Protein AF-A0A2H5WAN2-F1 (afdb_monomer)

Structure (mmCIF, N/CA/C/O backbone):
data_AF-A0A2H5WAN2-F1
#
_entry.id   AF-A0A2H5WAN2-F1
#
loop_
_atom_site.group_PDB
_atom_site.id
_atom_site.type_symbol
_atom_site.label_atom_id
_atom_site.label_alt_id
_atom_site.label_comp_id
_atom_site.label_asym_id
_atom_site.label_entity_id
_atom_site.label_seq_id
_atom_site.pdbx_PDB_ins_code
_atom_site.Cartn_x
_atom_site.Cartn_y
_atom_site.Cartn_z
_atom_site.occupancy
_atom_site.B_iso_or_equiv
_atom_site.auth_seq_id
_atom_site.auth_comp_id
_atom_site.auth_asym_id
_atom_site.auth_atom_id
_atom_site.pdbx_PDB_model_num
ATOM 1 N N . MET A 1 1 ? 15.490 15.202 6.048 1.00 40.38 1 MET A N 1
ATOM 2 C CA . MET A 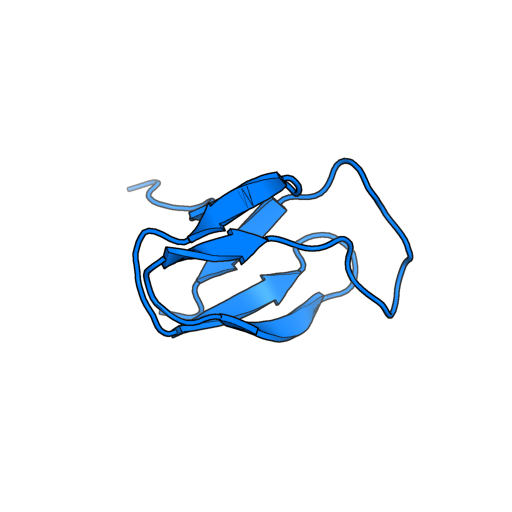1 1 ? 15.073 14.473 7.262 1.00 40.38 1 MET A CA 1
ATOM 3 C C . MET A 1 1 ? 14.327 13.265 6.740 1.00 40.38 1 MET A C 1
ATOM 5 O O . MET A 1 1 ? 13.534 13.449 5.829 1.00 40.38 1 MET A O 1
ATOM 9 N N . ALA A 1 2 ? 14.728 12.061 7.135 1.00 51.22 2 ALA A N 1
ATOM 10 C CA . ALA A 1 2 ? 14.170 10.838 6.578 1.00 51.22 2 ALA A CA 1
ATOM 11 C C . ALA A 1 2 ? 12.788 10.600 7.196 1.00 51.22 2 ALA A C 1
ATOM 13 O O . ALA A 1 2 ? 12.713 10.211 8.355 1.00 51.22 2 ALA A O 1
ATOM 14 N N . GLU A 1 3 ? 11.733 10.840 6.425 1.00 51.75 3 GLU A N 1
ATOM 15 C CA . GLU A 1 3 ? 10.463 10.134 6.611 1.00 51.75 3 GLU A CA 1
ATOM 16 C C . GLU A 1 3 ? 10.075 9.405 5.307 1.00 51.75 3 GLU A C 1
ATOM 18 O O . GLU A 1 3 ? 9.119 9.799 4.647 1.00 51.75 3 GLU A O 1
ATOM 23 N N . PRO A 1 4 ? 10.861 8.399 4.867 1.00 64.31 4 PRO A N 1
ATOM 24 C CA . PRO A 1 4 ? 10.462 7.447 3.841 1.00 64.31 4 PRO A CA 1
ATOM 25 C C . PRO A 1 4 ? 10.030 6.112 4.469 1.00 64.31 4 PRO A C 1
ATOM 27 O O . PRO A 1 4 ? 10.351 5.819 5.622 1.00 64.31 4 PRO A O 1
ATOM 30 N N . VAL A 1 5 ? 9.388 5.291 3.641 1.00 58.91 5 VAL A N 1
ATOM 31 C CA . VAL A 1 5 ? 8.753 3.998 3.942 1.00 58.91 5 VAL A CA 1
ATOM 32 C C . VAL A 1 5 ? 7.450 4.137 4.722 1.00 58.91 5 VAL A C 1
ATOM 34 O O . VAL A 1 5 ? 7.419 4.516 5.890 1.00 58.91 5 VAL A O 1
ATOM 37 N N . VAL A 1 6 ? 6.348 3.812 4.051 1.00 71.56 6 VAL A N 1
ATOM 38 C CA . VAL A 1 6 ? 4.990 3.982 4.585 1.00 71.56 6 VAL A CA 1
ATOM 39 C C . VAL A 1 6 ? 4.307 2.648 4.891 1.00 71.56 6 VAL A C 1
ATOM 41 O O . VAL A 1 6 ? 3.329 2.612 5.638 1.00 71.56 6 VAL A O 1
ATOM 44 N N . GLY A 1 7 ? 4.894 1.544 4.431 1.00 77.19 7 GLY A N 1
ATOM 45 C CA . GLY A 1 7 ? 4.618 0.201 4.927 1.00 77.19 7 GLY A CA 1
ATOM 46 C C . GLY A 1 7 ? 5.263 -0.877 4.064 1.00 77.19 7 GLY A C 1
ATOM 47 O O . GLY A 1 7 ? 5.636 -0.639 2.912 1.00 77.19 7 GLY A O 1
ATOM 48 N N . THR A 1 8 ? 5.408 -2.063 4.645 1.00 85.94 8 THR A N 1
ATOM 49 C CA . THR A 1 8 ? 5.798 -3.296 3.949 1.00 85.94 8 THR A CA 1
ATOM 50 C C . THR A 1 8 ? 4.573 -4.126 3.572 1.00 85.94 8 THR A C 1
ATOM 52 O O . THR A 1 8 ? 3.479 -3.900 4.089 1.00 85.94 8 THR A O 1
ATOM 55 N N . VAL A 1 9 ? 4.732 -5.079 2.651 1.00 87.56 9 VAL A N 1
ATOM 56 C CA . VAL A 1 9 ? 3.649 -6.003 2.274 1.00 87.56 9 VAL A CA 1
ATOM 57 C C . VAL A 1 9 ? 3.093 -6.718 3.516 1.00 87.56 9 VAL A C 1
ATOM 59 O O . VAL A 1 9 ? 3.845 -7.266 4.320 1.00 87.56 9 VAL A O 1
ATOM 62 N N . GLY A 1 10 ? 1.770 -6.713 3.675 1.00 85.44 10 GLY A N 1
ATOM 63 C CA . GLY A 1 10 ? 1.060 -7.249 4.837 1.00 85.44 10 GLY A CA 1
ATOM 64 C C . GLY A 1 10 ? 0.874 -6.256 5.991 1.00 85.44 10 GLY A C 1
ATOM 65 O O . GLY A 1 10 ? 0.211 -6.588 6.974 1.00 85.44 10 GLY A O 1
ATOM 66 N N . GLU A 1 11 ? 1.423 -5.040 5.909 1.00 89.06 11 GLU A N 1
ATOM 67 C CA . GLU A 1 11 ? 1.072 -3.967 6.842 1.00 89.06 11 GLU A CA 1
ATOM 68 C C . GLU A 1 11 ? -0.188 -3.221 6.406 1.00 89.06 11 GLU A C 1
ATOM 70 O O . GLU A 1 11 ? -0.509 -3.105 5.225 1.00 89.06 11 GLU A O 1
ATOM 75 N N . ILE A 1 12 ? -0.890 -2.657 7.388 1.00 89.19 12 ILE A N 1
ATOM 76 C CA . ILE A 1 12 ? -2.039 -1.795 7.137 1.00 89.19 12 ILE A CA 1
ATOM 77 C C . ILE A 1 12 ? -1.551 -0.389 6.790 1.00 89.19 12 ILE A C 1
ATOM 79 O O . ILE A 1 12 ? -0.840 0.254 7.570 1.00 89.19 12 ILE A O 1
ATOM 83 N N . CYS A 1 13 ? -1.988 0.098 5.638 1.00 87.5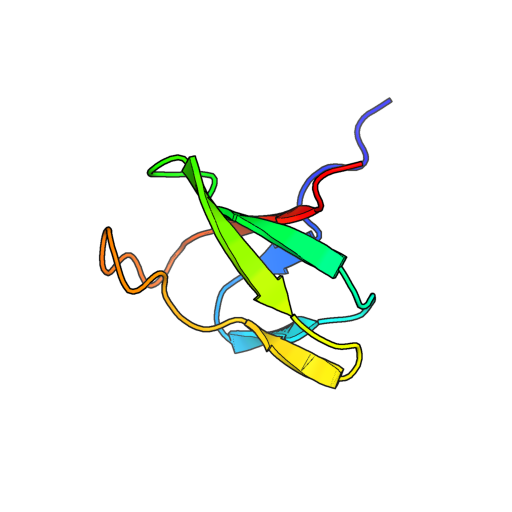6 13 CYS A N 1
ATOM 84 C CA . CYS A 1 13 ? -1.808 1.450 5.156 1.00 87.56 13 CYS A CA 1
ATOM 85 C C . CYS A 1 13 ? -2.405 2.449 6.148 1.00 87.56 13 CYS A C 1
ATOM 87 O O . CYS A 1 13 ? -3.599 2.445 6.441 1.00 87.56 13 CYS A O 1
ATOM 89 N N . LYS A 1 14 ? -1.557 3.322 6.693 1.00 85.69 14 LYS A N 1
ATOM 90 C CA . LYS A 1 14 ? -1.964 4.317 7.698 1.00 85.69 14 LY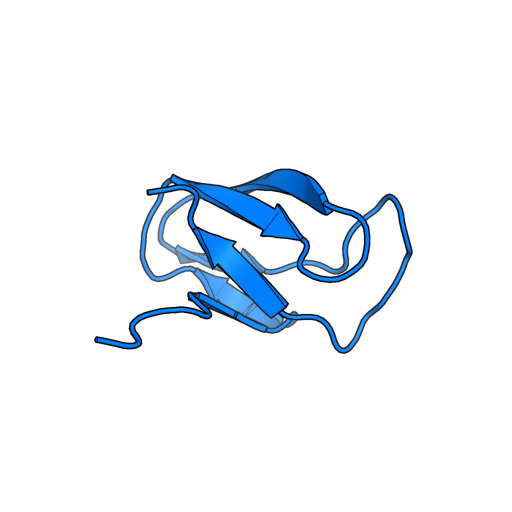S A CA 1
ATOM 91 C C . LYS A 1 14 ? -2.395 5.648 7.097 1.00 85.69 14 LYS A C 1
ATOM 93 O O . LYS A 1 14 ? -2.838 6.511 7.841 1.00 85.69 14 LYS A O 1
A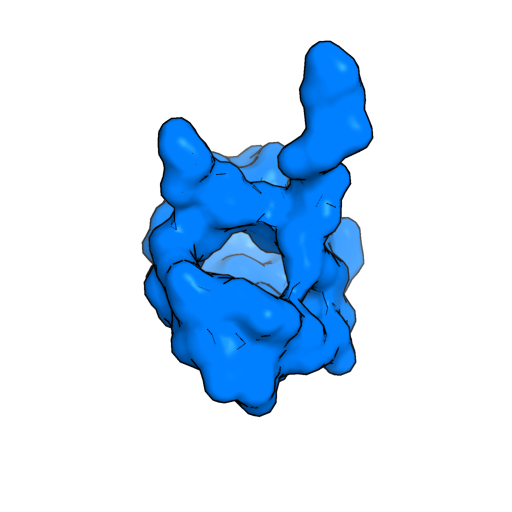TOM 98 N N . GLN A 1 15 ? -2.204 5.839 5.795 1.00 85.69 15 GLN A N 1
ATOM 99 C CA . GLN A 1 15 ? -2.480 7.103 5.129 1.00 85.69 15 GLN A CA 1
ATOM 100 C C . GLN A 1 15 ? -2.937 6.845 3.696 1.00 85.69 15 GLN A C 1
ATOM 102 O O . GLN A 1 15 ? -2.221 6.230 2.919 1.00 85.69 15 GLN A O 1
ATOM 107 N N . ALA A 1 16 ? -4.104 7.338 3.301 1.00 89.19 16 ALA A N 1
ATOM 108 C CA . ALA A 1 16 ? -4.544 7.191 1.917 1.00 89.19 16 ALA A CA 1
ATOM 109 C C . ALA A 1 16 ? -3.648 8.005 0.959 1.00 89.19 16 ALA A C 1
ATOM 111 O O . ALA A 1 16 ? -3.362 9.178 1.219 1.00 89.19 16 ALA A O 1
ATOM 112 N N . GLY A 1 17 ? -3.227 7.419 -0.165 1.00 89.50 17 GLY A N 1
ATOM 113 C CA . GLY A 1 17 ? -2.378 8.108 -1.136 1.00 89.50 17 GLY A CA 1
ATOM 114 C C . GLY A 1 17 ? -1.816 7.239 -2.260 1.00 89.50 17 GLY A C 1
ATOM 115 O O . GLY A 1 17 ? -2.106 6.049 -2.359 1.00 89.50 17 GLY A O 1
ATOM 116 N N . ASN A 1 18 ? -1.027 7.859 -3.145 1.00 89.81 18 ASN A N 1
ATOM 117 C CA . ASN A 1 18 ? -0.306 7.146 -4.200 1.00 89.81 18 ASN A CA 1
ATOM 118 C C . ASN A 1 18 ? 1.035 6.666 -3.668 1.00 89.81 18 ASN A C 1
ATOM 120 O O . ASN A 1 18 ? 1.856 7.463 -3.229 1.00 89.81 18 ASN A O 1
ATOM 124 N N . TYR A 1 19 ? 1.253 5.367 -3.752 1.00 89.25 19 TYR A N 1
ATOM 125 C CA . TYR A 1 19 ? 2.453 4.703 -3.296 1.00 89.25 19 TYR A CA 1
ATOM 126 C C . TYR A 1 19 ? 3.286 4.235 -4.470 1.00 89.25 19 TYR A C 1
ATOM 128 O O . TYR A 1 19 ? 2.774 3.676 -5.438 1.00 89.25 19 TYR A O 1
ATOM 136 N N . ILE A 1 20 ? 4.584 4.437 -4.354 1.00 89.44 20 ILE A N 1
ATOM 137 C CA . ILE A 1 20 ? 5.593 4.007 -5.297 1.00 89.44 20 ILE A CA 1
ATOM 138 C C . ILE A 1 20 ? 6.259 2.774 -4.714 1.00 89.44 20 ILE A C 1
ATOM 140 O O . ILE A 1 20 ? 6.686 2.739 -3.563 1.00 89.44 20 ILE A O 1
ATOM 144 N N . CYS A 1 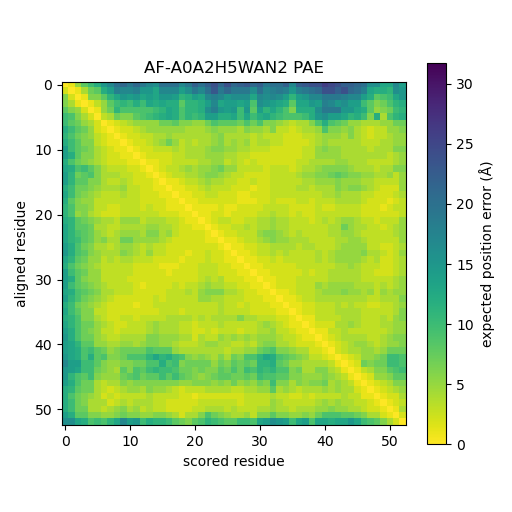21 ? 6.334 1.741 -5.529 1.00 88.38 21 CYS A N 1
ATOM 145 C CA . CYS A 1 21 ? 7.075 0.539 -5.227 1.00 88.38 21 CYS A CA 1
ATOM 146 C C . CYS A 1 21 ? 8.580 0.845 -5.313 1.00 88.38 21 CYS A C 1
ATOM 148 O O . CYS A 1 21 ? 9.083 1.181 -6.389 1.00 88.38 21 CYS A O 1
ATOM 150 N N . GLY A 1 22 ? 9.308 0.691 -4.201 1.00 83.62 22 GLY A N 1
ATOM 151 C CA . GLY A 1 22 ? 10.738 1.028 -4.123 1.00 83.62 22 GLY A CA 1
ATOM 152 C C . GLY A 1 22 ? 11.657 0.160 -4.998 1.00 83.62 22 GLY A C 1
ATOM 153 O O . GLY A 1 22 ? 12.806 0.516 -5.243 1.00 83.62 22 GLY A O 1
ATOM 154 N N . ASN A 1 23 ? 11.162 -0.973 -5.510 1.00 85.62 23 ASN A N 1
ATOM 155 C CA . ASN A 1 23 ? 11.955 -1.894 -6.328 1.00 85.62 23 ASN A CA 1
ATOM 156 C C . ASN A 1 23 ? 11.872 -1.599 -7.833 1.00 85.62 23 ASN A C 1
ATOM 158 O O . ASN 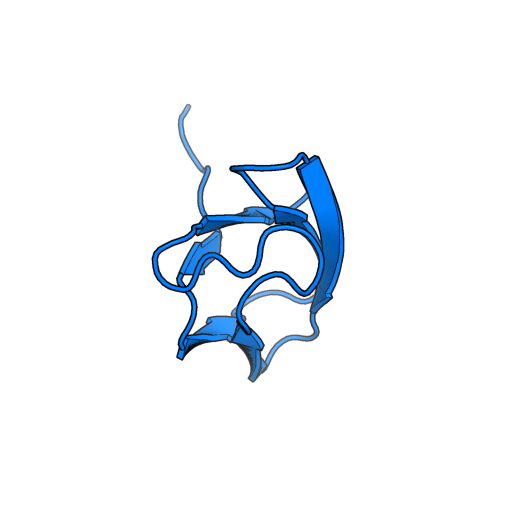A 1 23 ? 12.894 -1.465 -8.503 1.00 85.62 23 ASN A O 1
ATOM 162 N N . CYS A 1 24 ? 10.652 -1.496 -8.371 1.00 87.12 24 CYS A N 1
ATOM 163 C CA . CYS A 1 24 ? 10.424 -1.306 -9.807 1.00 87.12 24 CYS A CA 1
ATOM 164 C C . CYS A 1 24 ? 9.861 0.073 -10.173 1.00 87.12 24 CYS A C 1
ATOM 166 O O . CYS A 1 24 ? 9.729 0.374 -11.359 1.00 87.12 24 CYS A O 1
ATOM 168 N N . GLY A 1 25 ? 9.536 0.916 -9.187 1.00 86.75 25 GLY A N 1
ATOM 169 C CA . GLY A 1 25 ? 8.987 2.254 -9.407 1.00 86.75 25 GLY A CA 1
ATOM 170 C C . GLY A 1 25 ? 7.527 2.261 -9.867 1.00 86.75 25 GLY A C 1
ATOM 171 O O . GLY A 1 25 ? 7.085 3.228 -10.480 1.00 86.75 25 GLY A O 1
ATOM 172 N N . HIS A 1 26 ? 6.776 1.177 -9.643 1.00 88.75 26 HIS A N 1
ATOM 173 C CA . HIS A 1 26 ? 5.356 1.121 -9.995 1.00 88.75 26 HIS A CA 1
ATOM 174 C C . HIS A 1 26 ? 4.495 1.911 -9.006 1.00 88.75 26 HIS A C 1
ATOM 176 O O . HIS A 1 26 ? 4.698 1.813 -7.800 1.00 88.75 26 HIS A O 1
ATOM 182 N N . TYR A 1 27 ? 3.489 2.620 -9.511 1.00 88.50 27 TYR A N 1
ATOM 183 C CA . TYR A 1 27 ? 2.576 3.429 -8.708 1.00 88.50 27 TYR A CA 1
ATOM 184 C C . TYR A 1 27 ? 1.286 2.660 -8.430 1.00 88.50 27 TYR A C 1
ATOM 186 O O . TYR A 1 27 ? 0.650 2.166 -9.361 1.00 88.50 27 TYR A O 1
ATOM 194 N N . LYS A 1 28 ? 0.866 2.597 -7.169 1.00 88.00 28 LYS A N 1
ATOM 195 C CA . LYS A 1 28 ? -0.419 2.036 -6.750 1.00 88.00 28 LYS A CA 1
ATOM 196 C C . LYS A 1 28 ? -1.041 2.929 -5.686 1.00 88.00 28 LYS A C 1
ATOM 198 O O . LYS A 1 28 ? -0.364 3.377 -4.772 1.00 88.00 28 LYS A O 1
ATOM 203 N N . TYR A 1 29 ? -2.335 3.186 -5.806 1.00 8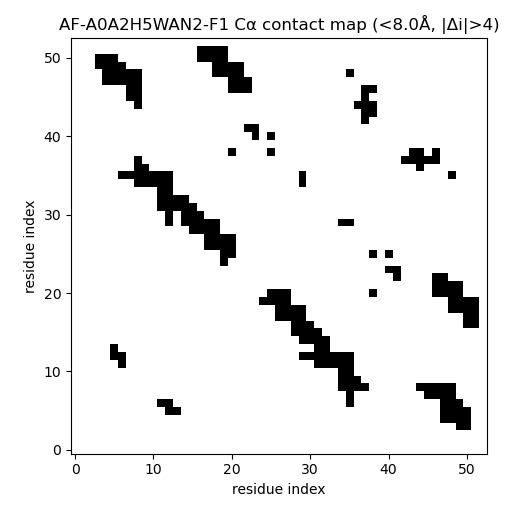9.44 29 TYR A N 1
ATOM 204 C CA . TYR A 1 29 ? -3.076 3.904 -4.778 1.00 89.44 29 TYR A CA 1
ATOM 205 C C . TYR A 1 29 ? -3.499 2.939 -3.668 1.00 89.44 29 TYR A C 1
ATOM 207 O O . TYR A 1 29 ? -4.021 1.866 -3.976 1.00 89.44 29 TYR A O 1
ATOM 215 N N . TYR A 1 30 ? -3.309 3.338 -2.413 1.00 89.81 30 TYR A N 1
ATOM 216 C CA . TYR A 1 30 ? -3.838 2.642 -1.241 1.00 89.81 30 TYR A CA 1
ATOM 217 C C . TYR A 1 30 ? -4.675 3.609 -0.410 1.00 89.81 30 TYR A C 1
ATOM 219 O O . TYR A 1 30 ? -4.333 4.787 -0.292 1.00 89.81 30 TYR A O 1
ATOM 227 N N . ASP A 1 31 ? -5.765 3.106 0.163 1.00 90.19 31 ASP A N 1
ATOM 228 C CA . ASP A 1 31 ? -6.606 3.861 1.091 1.00 90.19 31 ASP A CA 1
ATOM 229 C C . ASP A 1 31 ? -6.129 3.667 2.541 1.00 90.19 31 ASP A C 1
ATOM 231 O O . ASP A 1 31 ? -5.323 2.783 2.835 1.00 90.19 31 ASP A O 1
ATOM 235 N N . GLU A 1 32 ? -6.599 4.502 3.464 1.00 89.75 32 GLU A N 1
ATOM 236 C CA . GLU A 1 32 ? -6.293 4.327 4.884 1.00 89.75 32 GLU A CA 1
ATOM 237 C C . GLU A 1 32 ? -7.062 3.110 5.418 1.00 89.75 32 GLU A C 1
ATOM 239 O O . GLU A 1 32 ? -8.284 3.026 5.317 1.00 89.75 32 GLU A O 1
ATOM 244 N N . GLY A 1 33 ? -6.343 2.156 6.006 1.00 89.19 33 GLY A N 1
ATOM 245 C CA . GLY A 1 33 ? -6.892 0.879 6.457 1.00 89.19 33 GLY A CA 1
ATOM 246 C C . GLY A 1 33 ? -6.781 -0.255 5.435 1.00 89.19 33 GLY A C 1
ATOM 247 O O . GLY A 1 33 ? -7.114 -1.389 5.779 1.00 89.19 33 GLY A O 1
ATOM 248 N N . ASP A 1 34 ? -6.302 0.025 4.221 1.00 90.38 34 ASP A N 1
ATOM 249 C CA . ASP A 1 34 ? -6.026 -0.993 3.201 1.00 90.38 34 ASP A CA 1
ATOM 250 C C . ASP A 1 34 ? -4.747 -1.780 3.545 1.00 90.38 34 ASP A C 1
ATOM 252 O O . ASP A 1 34 ? -3.870 -1.258 4.227 1.00 90.38 34 ASP A O 1
ATOM 256 N N . GLU A 1 35 ? -4.612 -3.032 3.109 1.00 90.31 35 GLU A N 1
ATOM 257 C CA . GLU A 1 35 ? -3.396 -3.827 3.348 1.00 90.31 35 GLU A CA 1
ATOM 258 C C . GLU A 1 35 ? -2.425 -3.649 2.178 1.00 90.31 35 GLU A C 1
ATOM 260 O O . GLU A 1 35 ? -2.810 -3.761 1.014 1.00 90.31 35 GLU A O 1
ATOM 265 N N . PHE A 1 36 ? -1.152 -3.378 2.465 1.00 88.62 36 PHE A N 1
ATOM 266 C CA . PHE A 1 36 ? -0.137 -3.314 1.423 1.00 88.62 36 PHE A CA 1
ATOM 267 C C . PHE A 1 36 ? 0.050 -4.695 0.801 1.00 88.62 36 PHE A C 1
ATOM 269 O O . PHE A 1 36 ? 0.487 -5.638 1.453 1.00 88.62 36 PHE A O 1
ATOM 276 N N . GLU A 1 37 ? -0.239 -4.812 -0.487 1.00 88.88 37 GLU A N 1
ATOM 277 C CA . GLU A 1 37 ? -0.053 -6.058 -1.223 1.00 88.88 37 GLU A CA 1
ATOM 278 C C . GLU A 1 37 ? 1.301 -6.067 -1.940 1.00 88.88 37 GLU A C 1
ATOM 280 O O . GLU A 1 37 ? 1.903 -5.017 -2.205 1.00 88.88 37 GLU A O 1
ATOM 285 N N . ALA A 1 38 ? 1.758 -7.265 -2.314 1.00 88.19 38 ALA A N 1
ATOM 286 C CA . ALA A 1 38 ? 2.918 -7.423 -3.180 1.00 88.19 38 ALA A CA 1
ATOM 287 C C . ALA A 1 38 ? 2.704 -6.666 -4.499 1.00 88.19 38 ALA A C 1
ATOM 289 O O . ALA A 1 38 ? 1.598 -6.626 -5.054 1.00 88.19 38 ALA A O 1
ATOM 290 N N . CYS A 1 39 ? 3.763 -6.045 -5.022 1.00 86.00 39 CYS A N 1
ATOM 291 C CA . CYS A 1 39 ? 3.634 -5.287 -6.259 1.00 86.00 39 CYS A CA 1
ATOM 292 C C . CYS A 1 39 ? 3.325 -6.238 -7.427 1.00 86.00 39 CYS A C 1
ATOM 294 O O . CYS A 1 39 ? 4.114 -7.145 -7.701 1.00 86.00 39 CYS A O 1
ATOM 296 N N . PRO A 1 40 ? 2.241 -6.006 -8.190 1.00 82.44 40 PRO A N 1
ATOM 297 C CA . PRO A 1 40 ? 1.853 -6.887 -9.291 1.00 82.44 40 PRO A CA 1
ATOM 298 C C . PRO A 1 40 ? 2.837 -6.864 -10.473 1.00 82.44 40 PRO A C 1
ATOM 300 O O . PRO A 1 40 ? 2.717 -7.684 -11.378 1.00 82.44 40 PRO A O 1
ATOM 303 N N . MET A 1 41 ? 3.790 -5.922 -10.492 1.00 86.56 41 MET A N 1
ATOM 304 C CA . MET A 1 41 ? 4.756 -5.760 -11.582 1.00 86.56 41 MET A CA 1
ATOM 305 C C . MET A 1 41 ? 6.041 -6.561 -11.371 1.00 86.56 41 MET A C 1
ATOM 307 O O . MET A 1 41 ? 6.478 -7.250 -12.288 1.00 86.56 41 MET A O 1
ATOM 311 N N . CYS A 1 42 ? 6.660 -6.460 -10.192 1.00 84.75 42 CYS A N 1
ATOM 312 C CA . CYS A 1 42 ? 7.881 -7.208 -9.873 1.00 84.75 42 CYS A CA 1
ATOM 313 C C . CYS A 1 42 ? 7.600 -8.510 -9.111 1.00 84.75 42 CYS A C 1
ATOM 315 O O . CYS A 1 42 ? 8.424 -9.415 -9.164 1.00 84.75 42 CYS A O 1
ATOM 317 N N . GLY A 1 43 ? 6.436 -8.639 -8.462 1.00 75.38 43 GLY A N 1
ATOM 318 C CA . GLY A 1 43 ? 6.067 -9.825 -7.684 1.00 75.38 43 GLY A CA 1
ATOM 319 C C . GLY A 1 43 ? 6.874 -9.990 -6.397 1.00 75.38 43 GLY A C 1
ATOM 320 O O . GLY A 1 43 ? 6.926 -11.088 -5.853 1.00 75.38 43 GLY A O 1
ATOM 321 N N . GLU A 1 44 ? 7.529 -8.925 -5.933 1.00 78.62 44 GLU A N 1
ATOM 322 C CA . GLU A 1 44 ? 8.384 -8.974 -4.753 1.00 78.62 44 GLU A CA 1
ATOM 323 C C . GLU A 1 44 ? 7.529 -8.859 -3.482 1.00 78.62 44 GLU A C 1
ATOM 325 O O . GLU A 1 44 ? 6.790 -7.889 -3.305 1.00 78.62 44 GLU A O 1
ATOM 330 N N . GLU A 1 45 ? 7.605 -9.878 -2.624 1.00 71.06 45 GLU A N 1
ATOM 331 C CA . GLU A 1 45 ? 6.820 -9.975 -1.384 1.00 71.06 45 GLU A CA 1
ATOM 332 C C . GLU A 1 45 ? 7.477 -9.219 -0.215 1.00 71.06 45 GLU A C 1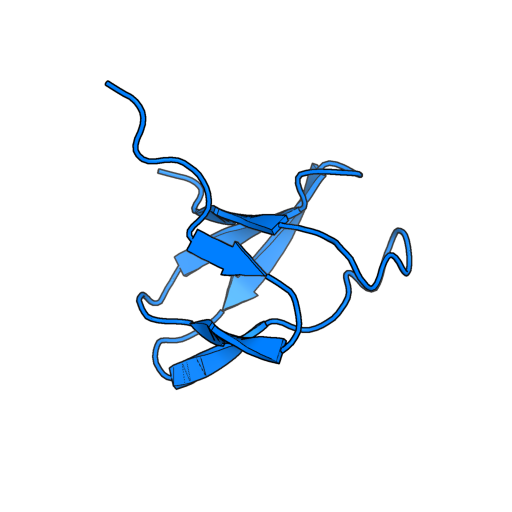
ATOM 334 O O . GLU A 1 45 ? 6.786 -8.760 0.680 1.00 71.06 45 GLU A O 1
ATOM 339 N N . ASP A 1 46 ? 8.797 -9.019 -0.246 1.00 74.75 46 ASP A N 1
ATOM 340 C CA . ASP A 1 46 ? 9.585 -8.369 0.818 1.00 74.75 46 ASP A CA 1
ATOM 341 C C . ASP A 1 46 ? 9.917 -6.905 0.474 1.00 74.75 46 ASP A C 1
ATOM 343 O O . ASP A 1 46 ? 11.053 -6.44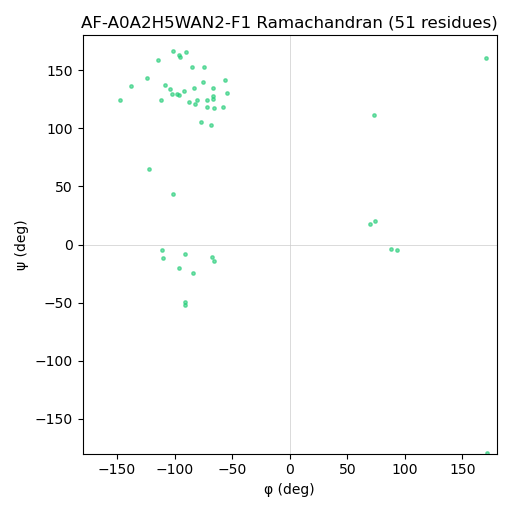7 0.598 1.00 74.75 46 ASP A O 1
ATOM 347 N N . MET A 1 47 ? 8.935 -6.166 -0.044 1.00 79.19 47 MET A N 1
ATOM 348 C CA . MET A 1 47 ? 9.166 -4.807 -0.527 1.00 79.19 47 MET A CA 1
ATOM 349 C C . MET A 1 47 ? 8.452 -3.712 0.249 1.00 79.19 47 MET A C 1
ATOM 351 O O . MET A 1 47 ? 7.425 -3.926 0.892 1.00 79.19 47 MET A O 1
ATOM 355 N N . GLU A 1 48 ? 8.995 -2.508 0.107 1.00 86.69 48 GLU A N 1
ATOM 356 C CA . GLU A 1 48 ? 8.544 -1.297 0.776 1.00 86.69 48 GLU A CA 1
ATOM 357 C C . GLU A 1 48 ? 7.772 -0.397 -0.199 1.00 86.69 48 GLU A C 1
ATOM 359 O O . GLU A 1 48 ? 8.197 -0.160 -1.339 1.00 86.69 48 GLU A O 1
ATOM 364 N N . TRP A 1 49 ? 6.626 0.104 0.262 1.00 87.06 49 TRP A N 1
ATOM 365 C CA . TRP A 1 49 ? 5.835 1.117 -0.426 1.00 87.06 49 TRP A CA 1
ATOM 366 C C . TRP A 1 49 ? 6.166 2.504 0.130 1.00 87.06 49 TRP A C 1
ATOM 368 O O . TRP A 1 49 ? 6.132 2.749 1.340 1.00 87.06 49 TRP A O 1
ATOM 378 N N . GLU A 1 50 ? 6.473 3.435 -0.769 1.00 88.12 50 GLU A N 1
ATOM 379 C CA . GLU A 1 50 ? 6.834 4.814 -0.444 1.00 88.12 50 GLU A CA 1
ATOM 380 C C . GLU A 1 50 ? 5.733 5.757 -0.921 1.00 88.12 50 GLU A C 1
ATOM 382 O O . GLU A 1 50 ? 5.374 5.740 -2.093 1.00 88.12 50 GLU A O 1
ATOM 387 N N . LEU A 1 51 ? 5.167 6.578 -0.036 1.00 86.31 51 LEU A N 1
ATOM 388 C CA . LEU A 1 51 ? 4.158 7.553 -0.447 1.00 86.31 51 LEU A CA 1
ATOM 389 C C . LEU A 1 51 ? 4.802 8.616 -1.344 1.00 86.31 51 LEU A C 1
ATOM 391 O O . LEU A 1 51 ? 5.790 9.244 -0.965 1.00 86.31 51 LEU A O 1
ATOM 395 N N . GLU A 1 52 ? 4.206 8.844 -2.509 1.00 81.75 52 GLU A N 1
ATOM 396 C CA . GLU A 1 52 ? 4.527 9.982 -3.360 1.00 81.75 52 GLU A CA 1
ATOM 397 C C . GLU A 1 52 ? 4.046 11.267 -2.662 1.00 81.75 52 GLU A C 1
ATOM 399 O O . GLU A 1 52 ? 2.843 11.536 -2.605 1.00 81.75 52 GLU A O 1
ATOM 404 N N . THR A 1 53 ? 4.984 12.021 -2.074 1.00 66.44 53 THR A N 1
ATOM 405 C CA . THR A 1 53 ? 4.742 13.329 -1.434 1.00 66.44 53 THR A CA 1
ATOM 406 C C . THR A 1 53 ? 5.020 14.508 -2.354 1.00 66.44 53 THR A C 1
ATOM 408 O O . THR A 1 53 ? 5.884 14.400 -3.252 1.00 66.44 53 THR A O 1
#

Mean predicted aligned error: 5.32 Å

Solvent-accessible surface area (backbone atoms only — not comparable to full-atom values): 3241 Å² total; per-residue (Å²): 130,93,85,77,69,61,41,40,44,76,33,64,27,80,58,60,45,49,24,30,32,76,85,81,66,50,79,46,77,45,49,60,72,35,67,35,65,56,46,90,86,79,65,47,60,93,42,46,32,29,68,72,125

Radius of gyration: 9.88 Å; Cα contacts (8 Å, |Δi|>4): 117; chains: 1; bounding box: 22×24×19 Å

pLDDT: mean 82.36, std 11.06, range [40.38, 90.38]

Sequence (53 aa):
MAEPVVGTVGEICKQAGNYICGNCGHYKYYDEGDEFEACPMCGEEDMEWELET

Nearest PDB structures (foldseek):
  5lgv-assembly1_B  TM=5.286E-01  e=5.279E+00  Streptomyces coelicolor A3(2)
  3e5q-assembly3_E  TM=2.651E-01  e=4.390E+00  Desulfitobacterium hafniense DCB-2
  2ezv-assembly1_B  TM=3.630E-01  e=8.629E+00  unclassified
  6qvk-assembly1_1e  TM=2.075E-01  e=5.279E+00  Salasvirus phi29

Foldseek 3Di:
DDPWFQDAAQDFRQAWAWWAWPPPRDIDTDHHRGGHHQDPPPRDRGTTITGDD

Secondary structure (DSSP, 8-state):
------EETTSBPSS-EEEEETTT--EEEE-TTPBPPPPTTT--SS-EEEE--